Protein AF-A0A0G1SMC7-F1 (afdb_monomer_lite)

Sequence (144 aa):
MPREIKKFLQSQEIVDKFGVIEEKFSLNTRQAEALENEVIFVMLGFEHPTILVRNIQPSLKISEERAKTIGQEINTQIFRPIRESLKKIHGITDQQPTTDDLQQTESDQRLTTNDLQQKSEVEIRNYELGNVQKTTASSTNYKL

Foldseek 3Di:
DDPLLVVLVVDVLVVVLLVVLCVVLVQDPQLSVLLVVLLVCCSVVVDPLVCSLVSSCVSRVDDSVSSVVSSVSCCVRPVVVSVVVVCVVVVPDDPDPDPVVVVVVVVVVPPPPPVVVVVVVVVVVVVVVVPVVPPPDDDDDDDD

Secondary structure (DSSP, 8-state):
--HHHHHHHTSHHHHHHHHHHHHHHT--HHHHHHHHHHHHHHHHTSS-GGGHHHHHHHHHT--HHHHHHHHHHHIIIIIHHHHHHHHHHHT-------TTTTSSTTTTTSSSSHHHHHHHHHHHHHHHHHHSSSSSS-------

pLDDT: mean 75.93, std 22.42, range [32.91, 97.69]

Structure (mmCIF, N/CA/C/O backbone):
data_AF-A0A0G1SMC7-F1
#
_entry.id   AF-A0A0G1SMC7-F1
#
loop_
_atom_site.group_PDB
_atom_site.id
_atom_site.type_symbol
_atom_site.label_atom_id
_atom_site.label_alt_id
_atom_site.label_comp_id
_atom_site.label_asym_id
_atom_site.label_entity_id
_atom_site.label_seq_id
_atom_site.pdbx_PDB_ins_code
_atom_site.Cartn_x
_atom_site.Cartn_y
_atom_site.Cartn_z
_atom_site.occupancy
_atom_site.B_iso_or_equiv
_atom_site.auth_seq_id
_atom_site.auth_comp_id
_atom_site.auth_asym_id
_atom_site.auth_atom_id
_atom_site.pdbx_PDB_model_num
ATOM 1 N N . MET A 1 1 ? -18.670 -1.794 4.012 1.00 68.62 1 MET A N 1
ATOM 2 C CA . MET A 1 1 ? -17.357 -1.216 4.377 1.00 68.62 1 MET A CA 1
ATOM 3 C C . MET A 1 1 ? -17.479 -0.479 5.709 1.00 68.62 1 MET A C 1
ATOM 5 O O . MET A 1 1 ? -18.430 0.290 5.847 1.00 68.62 1 MET A O 1
ATOM 9 N N . PRO A 1 2 ? -16.575 -0.698 6.680 1.00 81.62 2 PRO A N 1
ATOM 10 C CA . PRO A 1 2 ? -16.540 0.062 7.932 1.00 81.62 2 PRO A CA 1
ATOM 11 C C . PRO A 1 2 ? -16.401 1.572 7.686 1.00 81.62 2 PRO A C 1
ATOM 13 O O . PRO A 1 2 ? -15.659 1.994 6.798 1.00 81.62 2 PRO A O 1
ATOM 16 N N . ARG A 1 3 ? -17.103 2.399 8.475 1.00 84.12 3 ARG A N 1
ATOM 17 C CA . ARG A 1 3 ? -17.124 3.865 8.281 1.00 84.12 3 ARG A CA 1
ATOM 18 C C . ARG A 1 3 ? -15.741 4.502 8.384 1.00 84.12 3 ARG A C 1
ATOM 20 O O . ARG A 1 3 ? -15.455 5.439 7.650 1.00 84.12 3 ARG A O 1
ATOM 27 N N . GLU A 1 4 ? -14.897 3.984 9.262 1.00 82.44 4 GLU A N 1
ATOM 28 C CA . GLU A 1 4 ? -13.576 4.553 9.528 1.00 82.44 4 GLU A CA 1
ATOM 29 C C . GLU A 1 4 ? -12.588 4.252 8.399 1.00 82.44 4 GLU A C 1
ATOM 31 O O . GLU A 1 4 ? -11.869 5.147 7.970 1.00 82.44 4 GLU A O 1
ATOM 36 N N . ILE A 1 5 ? -12.656 3.052 7.811 1.00 83.75 5 ILE A N 1
ATOM 37 C CA . ILE A 1 5 ? -11.917 2.733 6.581 1.00 83.75 5 ILE A CA 1
ATOM 38 C C . ILE A 1 5 ? -12.365 3.648 5.440 1.00 83.75 5 ILE A C 1
ATOM 40 O O . ILE A 1 5 ? -11.530 4.215 4.746 1.00 83.75 5 ILE A O 1
ATOM 44 N N . LYS A 1 6 ? -13.678 3.869 5.288 1.00 86.81 6 LYS A N 1
ATOM 45 C CA . LYS A 1 6 ? -14.202 4.784 4.265 1.00 86.81 6 LYS A CA 1
ATOM 46 C C . LYS A 1 6 ? -13.675 6.211 4.445 1.00 86.81 6 LYS A C 1
ATOM 48 O O . LYS A 1 6 ? -13.222 6.807 3.477 1.00 86.81 6 LYS A O 1
ATOM 53 N N . LYS A 1 7 ? -13.726 6.756 5.664 1.00 85.94 7 LYS A N 1
ATOM 54 C CA . LYS A 1 7 ? -13.198 8.099 5.961 1.00 85.94 7 LYS A CA 1
ATOM 55 C C . LYS A 1 7 ? -11.703 8.189 5.687 1.00 85.94 7 LYS A C 1
ATOM 57 O O . LYS A 1 7 ? -11.259 9.181 5.126 1.00 85.94 7 LYS A O 1
ATOM 62 N N . PHE A 1 8 ? -10.950 7.159 6.066 1.00 84.88 8 PHE A N 1
ATOM 63 C CA . PHE A 1 8 ? -9.516 7.104 5.827 1.00 84.88 8 PHE A CA 1
ATOM 64 C C . PHE A 1 8 ? -9.199 7.107 4.326 1.00 84.88 8 PHE A C 1
ATOM 66 O O . PHE A 1 8 ? -8.407 7.928 3.881 1.00 84.88 8 PHE A O 1
ATOM 73 N N . LEU A 1 9 ? -9.886 6.281 3.532 1.00 86.62 9 LEU A N 1
ATOM 74 C CA . LEU A 1 9 ? -9.753 6.257 2.068 1.00 86.62 9 LEU A CA 1
ATOM 75 C C . LEU A 1 9 ? -10.138 7.586 1.393 1.00 86.62 9 LEU A C 1
ATOM 77 O O . LEU A 1 9 ? -9.670 7.875 0.301 1.00 86.62 9 LEU A O 1
ATOM 81 N N . GLN A 1 10 ? -10.996 8.389 2.025 1.00 88.50 10 GLN A N 1
ATOM 82 C CA . GLN A 1 10 ? -11.420 9.705 1.532 1.00 88.50 10 GLN A CA 1
ATOM 83 C C . GLN A 1 10 ? -10.584 10.865 2.098 1.00 88.50 10 GLN A C 1
ATOM 85 O O . GLN A 1 10 ? -10.901 12.027 1.845 1.00 88.50 10 GLN A O 1
ATOM 90 N N . SER A 1 11 ? -9.568 10.574 2.912 1.00 89.62 11 SER A N 1
ATOM 91 C CA . SER A 1 11 ? -8.760 11.595 3.578 1.00 89.62 11 SER A CA 1
ATOM 92 C C . SER A 1 11 ? -7.659 12.129 2.663 1.00 89.62 11 SER A C 1
ATOM 94 O O . SER A 1 11 ? -7.131 11.409 1.823 1.00 89.62 11 SER A O 1
ATOM 96 N N . GLN A 1 12 ? -7.251 13.383 2.867 1.00 91.12 12 GLN A N 1
ATOM 97 C CA . GLN A 1 12 ? -6.059 13.908 2.193 1.00 91.12 12 GLN A CA 1
ATOM 98 C C . GLN A 1 12 ? -4.788 13.170 2.653 1.00 91.12 12 GLN A C 1
ATOM 100 O O . GLN A 1 12 ? -3.870 12.968 1.872 1.00 91.12 12 GLN A O 1
ATOM 105 N N . GLU A 1 13 ? -4.773 12.679 3.897 1.00 89.25 13 GLU A N 1
ATOM 106 C CA . GLU A 1 13 ? -3.627 11.971 4.472 1.00 89.25 13 GLU A CA 1
ATOM 107 C C . GLU A 1 13 ? -3.242 10.720 3.670 1.00 89.25 13 GLU A C 1
ATOM 109 O O . GLU A 1 13 ? -2.054 10.454 3.490 1.00 89.25 13 GLU A O 1
ATOM 114 N N . ILE A 1 14 ? -4.216 9.937 3.186 1.00 89.06 14 ILE A N 1
ATOM 115 C CA . ILE A 1 14 ? -3.900 8.743 2.392 1.00 89.06 14 ILE A CA 1
ATOM 116 C C . ILE A 1 14 ? -3.371 9.111 1.004 1.00 89.06 14 ILE A C 1
ATOM 118 O O . ILE A 1 14 ? -2.434 8.470 0.536 1.00 89.06 14 ILE A O 1
ATOM 122 N N . VAL A 1 15 ? -3.909 10.171 0.393 1.00 91.50 15 VAL A N 1
ATOM 123 C CA . VAL A 1 15 ? -3.436 10.693 -0.897 1.00 91.50 15 VAL A CA 1
ATOM 124 C C . VAL A 1 15 ? -1.984 11.153 -0.774 1.00 91.50 15 VAL A C 1
ATOM 126 O O . VAL A 1 15 ? -1.142 10.763 -1.576 1.00 91.50 15 VAL A O 1
ATOM 129 N N . ASP A 1 16 ? -1.662 11.900 0.283 1.00 94.06 16 ASP A N 1
ATOM 130 C CA . ASP A 1 16 ? -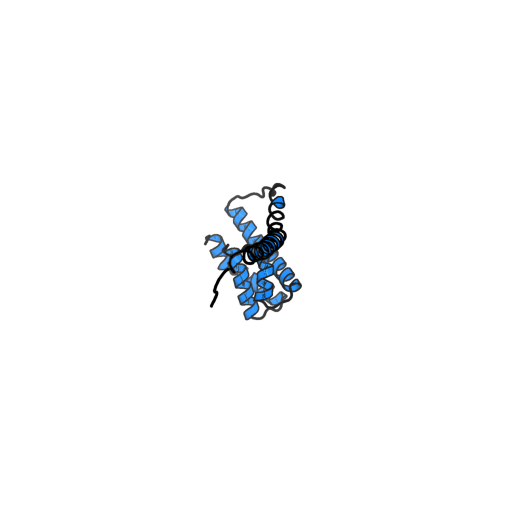0.301 12.379 0.531 1.00 94.06 16 ASP A CA 1
ATOM 131 C C . ASP A 1 16 ? 0.670 11.208 0.770 1.00 94.06 16 ASP A C 1
ATOM 133 O O . ASP A 1 16 ? 1.794 11.206 0.267 1.00 94.06 16 ASP A O 1
ATOM 137 N N . LYS A 1 17 ? 0.231 10.170 1.496 1.00 93.94 17 LYS A N 1
ATOM 138 C CA . LYS A 1 17 ? 1.028 8.956 1.740 1.00 93.94 17 LYS A CA 1
ATOM 139 C C . LYS A 1 17 ? 1.316 8.175 0.464 1.00 93.94 17 LYS A C 1
ATOM 141 O O . LYS A 1 17 ? 2.447 7.721 0.293 1.00 93.94 17 LYS A O 1
ATOM 146 N N . PHE A 1 18 ? 0.332 8.017 -0.420 1.00 94.31 18 PHE A N 1
ATOM 147 C CA . PHE A 1 18 ? 0.569 7.407 -1.728 1.00 94.31 18 PHE A CA 1
ATOM 148 C C . PHE A 1 18 ? 1.530 8.251 -2.561 1.00 94.31 18 PHE A C 1
ATOM 150 O O . PHE A 1 18 ? 2.526 7.706 -3.029 1.00 94.31 18 PHE A O 1
ATOM 157 N N . GLY A 1 19 ? 1.341 9.573 -2.614 1.00 94.62 19 GLY A N 1
ATOM 158 C CA . GLY A 1 19 ? 2.246 10.480 -3.326 1.00 94.62 19 GLY A CA 1
ATOM 159 C C . GLY A 1 19 ? 3.708 10.358 -2.876 1.00 94.62 19 GLY A C 1
ATOM 160 O O . GLY A 1 19 ? 4.606 10.235 -3.708 1.00 94.62 19 GLY A O 1
ATOM 161 N N . VAL A 1 20 ? 3.959 10.285 -1.563 1.00 96.25 20 VAL A N 1
ATOM 162 C CA . VAL A 1 20 ? 5.315 10.073 -1.017 1.00 96.25 20 VAL A CA 1
ATOM 163 C C . VAL A 1 20 ? 5.905 8.727 -1.454 1.00 96.25 20 VAL A C 1
ATOM 165 O O . VAL A 1 20 ? 7.093 8.645 -1.771 1.00 96.25 20 VAL A O 1
ATOM 168 N N . ILE A 1 21 ? 5.106 7.656 -1.464 1.00 96.50 21 ILE A N 1
ATOM 169 C CA . ILE A 1 21 ? 5.559 6.321 -1.886 1.00 96.50 21 ILE A CA 1
ATOM 170 C C . ILE A 1 21 ? 5.845 6.313 -3.393 1.00 96.50 21 ILE A C 1
ATOM 172 O O . ILE A 1 21 ? 6.893 5.828 -3.822 1.00 96.50 21 ILE A O 1
ATOM 176 N N . GLU A 1 22 ? 4.948 6.871 -4.196 1.00 95.81 22 GLU A N 1
ATOM 177 C CA . GLU A 1 22 ? 5.088 6.961 -5.648 1.00 95.81 22 GLU A CA 1
ATOM 178 C C . GLU A 1 22 ? 6.343 7.725 -6.056 1.00 95.81 22 GLU A C 1
ATOM 180 O O . GLU A 1 22 ? 7.117 7.227 -6.878 1.00 95.81 22 GLU A O 1
ATOM 185 N N . GLU A 1 23 ? 6.593 8.880 -5.433 1.00 97.00 23 GLU A N 1
ATOM 186 C CA . GLU A 1 23 ? 7.794 9.679 -5.666 1.00 97.00 23 GLU A CA 1
ATOM 187 C C . GLU A 1 23 ? 9.054 8.903 -5.260 1.00 97.00 23 GLU A C 1
ATOM 189 O O . GLU A 1 23 ? 9.980 8.744 -6.064 1.00 97.00 23 GLU A O 1
ATOM 194 N N . LYS A 1 24 ? 9.060 8.326 -4.049 1.00 97.44 24 LYS A N 1
ATOM 195 C CA . LYS A 1 24 ? 10.197 7.569 -3.499 1.00 97.44 24 LYS A CA 1
ATOM 196 C C . LYS A 1 24 ? 10.624 6.404 -4.389 1.00 97.44 24 LYS A C 1
ATOM 198 O O . LYS A 1 24 ? 11.816 6.121 -4.497 1.00 97.44 24 LYS A O 1
ATOM 203 N N . PHE A 1 25 ? 9.670 5.712 -5.009 1.00 97.00 25 PHE A N 1
ATOM 204 C CA . PHE A 1 25 ? 9.948 4.566 -5.877 1.00 97.00 25 PHE A CA 1
ATOM 205 C C . PHE A 1 25 ? 9.895 4.899 -7.372 1.00 97.00 25 PHE A C 1
ATOM 207 O O . PHE A 1 25 ? 10.064 3.990 -8.192 1.00 97.00 25 PHE A O 1
ATOM 214 N N . SER A 1 26 ? 9.703 6.175 -7.722 1.00 97.12 26 SER A N 1
ATOM 215 C CA . SER A 1 26 ? 9.575 6.667 -9.098 1.00 97.12 26 SER A CA 1
ATOM 216 C C . SER A 1 26 ? 8.570 5.844 -9.914 1.00 97.12 26 SER A C 1
ATOM 218 O O . SER A 1 26 ? 8.874 5.375 -11.015 1.00 97.12 26 SER A O 1
ATOM 220 N N . LEU A 1 27 ? 7.394 5.600 -9.332 1.00 97.31 27 LEU A N 1
ATOM 221 C CA . LEU A 1 27 ? 6.328 4.845 -9.984 1.00 97.31 27 LEU A CA 1
ATOM 222 C C . LEU A 1 27 ? 5.700 5.694 -11.089 1.00 97.31 27 LEU A C 1
ATOM 224 O O . LEU A 1 27 ? 5.421 6.875 -10.905 1.00 97.31 27 LEU A O 1
ATOM 228 N N . ASN A 1 28 ? 5.466 5.093 -12.254 1.00 96.69 28 ASN A N 1
ATOM 229 C CA . ASN A 1 28 ? 4.651 5.748 -13.277 1.00 96.69 28 ASN A CA 1
ATOM 230 C C . ASN A 1 28 ? 3.157 5.643 -12.931 1.00 96.69 28 ASN A C 1
ATOM 232 O O . ASN A 1 28 ? 2.768 4.797 -12.131 1.00 96.69 28 ASN A O 1
ATOM 236 N N . THR A 1 29 ? 2.312 6.431 -13.601 1.00 96.19 29 THR A N 1
ATOM 237 C CA . THR A 1 29 ? 0.862 6.486 -13.339 1.00 96.19 29 THR A CA 1
ATOM 238 C C . THR A 1 29 ? 0.192 5.110 -13.321 1.00 96.19 29 THR A C 1
ATOM 240 O O . THR A 1 29 ? -0.600 4.831 -12.434 1.00 96.19 29 THR A O 1
ATOM 243 N N . ARG A 1 30 ? 0.557 4.194 -14.231 1.00 96.62 30 ARG A N 1
ATOM 244 C CA . ARG A 1 30 ? -0.030 2.840 -14.239 1.00 96.62 30 ARG A CA 1
ATOM 245 C C . ARG A 1 30 ? 0.414 2.003 -13.041 1.00 96.62 30 ARG A C 1
ATOM 247 O O . ARG A 1 30 ? -0.355 1.188 -12.550 1.00 96.62 30 ARG A O 1
ATOM 254 N N . GLN A 1 31 ? 1.666 2.151 -12.610 1.00 97.50 31 GLN A N 1
ATOM 255 C CA . GLN A 1 31 ? 2.191 1.448 -11.438 1.00 97.50 31 GLN A CA 1
ATOM 256 C C . GLN A 1 31 ? 1.611 2.006 -10.140 1.00 97.50 31 GLN A C 1
ATOM 258 O O . GLN A 1 31 ? 1.319 1.222 -9.244 1.00 97.50 31 GLN A O 1
ATOM 263 N N . ALA A 1 32 ? 1.437 3.325 -10.063 1.00 96.44 32 ALA A N 1
ATOM 264 C CA . ALA A 1 32 ? 0.758 4.009 -8.970 1.00 96.44 32 ALA A CA 1
ATOM 265 C C . ALA A 1 32 ? -0.684 3.501 -8.824 1.00 96.44 32 ALA A C 1
ATOM 267 O O . ALA A 1 32 ? -1.017 2.909 -7.803 1.00 96.44 32 ALA A O 1
ATOM 268 N N . GLU A 1 33 ? -1.483 3.573 -9.895 1.00 96.00 33 GLU A N 1
ATOM 269 C CA . GLU A 1 33 ? -2.862 3.059 -9.918 1.00 96.00 33 GLU A CA 1
ATOM 270 C C . GLU A 1 33 ? -2.935 1.569 -9.538 1.00 96.00 33 GLU A C 1
ATOM 272 O O . GLU A 1 33 ? -3.809 1.146 -8.782 1.00 96.00 33 GLU A O 1
ATOM 277 N N . ALA A 1 34 ? -2.012 0.746 -10.050 1.00 97.06 34 ALA A N 1
ATOM 278 C CA . ALA A 1 34 ? -1.949 -0.667 -9.691 1.00 97.06 34 ALA A CA 1
ATOM 279 C C . ALA A 1 34 ? -1.653 -0.854 -8.196 1.00 97.06 34 ALA A C 1
ATOM 281 O O . ALA A 1 34 ? -2.318 -1.651 -7.542 1.00 97.06 34 ALA A O 1
ATOM 282 N N . LEU A 1 35 ? -0.697 -0.104 -7.644 1.00 97.25 35 LEU A N 1
ATOM 283 C CA . LEU A 1 35 ? -0.338 -0.176 -6.231 1.00 97.25 35 LEU A CA 1
ATOM 284 C C . LEU A 1 35 ? -1.496 0.236 -5.324 1.00 97.25 35 LEU A C 1
ATOM 286 O O . LEU A 1 35 ? -1.778 -0.454 -4.344 1.00 97.25 35 LEU A O 1
ATOM 290 N N . GLU A 1 36 ? -2.169 1.338 -5.655 1.00 95.19 36 GLU A N 1
ATOM 291 C CA . GLU A 1 36 ? -3.345 1.810 -4.929 1.00 95.19 36 GLU A CA 1
ATOM 292 C C . GLU A 1 36 ? -4.429 0.731 -4.874 1.00 95.19 36 GLU A C 1
ATOM 294 O O . GLU A 1 36 ? -4.962 0.458 -3.799 1.00 95.19 36 GLU A O 1
ATOM 299 N N . ASN A 1 37 ? -4.707 0.059 -5.997 1.00 95.44 37 ASN A N 1
ATOM 300 C CA . ASN A 1 37 ? -5.702 -1.012 -6.056 1.00 95.44 37 ASN A CA 1
ATOM 301 C C . ASN A 1 37 ? -5.360 -2.185 -5.128 1.00 95.44 37 ASN A C 1
ATOM 303 O O . ASN A 1 37 ? -6.211 -2.587 -4.334 1.00 95.44 37 ASN A O 1
ATOM 307 N N . GLU A 1 38 ? -4.123 -2.693 -5.176 1.00 96.44 38 GLU A N 1
ATOM 308 C CA . GLU A 1 38 ? -3.682 -3.789 -4.295 1.00 96.44 38 GLU A CA 1
ATOM 309 C C . GLU A 1 38 ? -3.828 -3.402 -2.814 1.00 96.44 38 GLU A C 1
ATOM 311 O O . GLU A 1 38 ? -4.328 -4.159 -1.980 1.00 96.44 38 GLU A O 1
ATOM 316 N N . VAL A 1 39 ? -3.442 -2.171 -2.470 1.00 95.50 39 VAL A N 1
ATOM 317 C CA . VAL A 1 39 ? -3.552 -1.662 -1.100 1.00 95.50 39 VAL A CA 1
ATOM 318 C C . VAL A 1 39 ? -5.012 -1.519 -0.669 1.00 95.50 39 VAL A C 1
ATOM 320 O O . VAL A 1 39 ? -5.363 -1.897 0.453 1.00 95.50 39 VAL A O 1
ATOM 323 N N . ILE A 1 40 ? -5.878 -1.010 -1.546 1.00 92.94 40 ILE A N 1
ATOM 324 C CA . ILE A 1 40 ? -7.312 -0.878 -1.284 1.00 92.94 40 ILE A CA 1
ATOM 325 C C . ILE A 1 40 ? -7.944 -2.260 -1.094 1.00 92.94 40 ILE A C 1
ATOM 327 O O . ILE A 1 40 ? -8.710 -2.434 -0.148 1.00 92.94 40 ILE A O 1
ATOM 331 N N . PHE A 1 41 ? -7.614 -3.265 -1.907 1.00 94.00 41 PHE A N 1
ATOM 332 C CA . PHE A 1 41 ? -8.156 -4.618 -1.738 1.00 94.00 41 PHE A CA 1
ATOM 333 C C . PHE A 1 41 ? -7.808 -5.226 -0.382 1.00 94.00 41 PHE A C 1
ATOM 335 O O . PHE A 1 41 ? -8.685 -5.809 0.269 1.00 94.00 41 PHE A O 1
ATOM 342 N N . VAL A 1 42 ? -6.587 -4.997 0.102 1.00 93.56 42 VAL A N 1
ATOM 343 C CA . VAL A 1 42 ? -6.196 -5.387 1.459 1.00 93.56 42 VAL A CA 1
ATOM 344 C C . VAL A 1 42 ? -6.994 -4.618 2.515 1.00 93.56 42 VAL A C 1
ATOM 346 O O . VAL A 1 42 ? -7.535 -5.221 3.441 1.00 93.56 42 VAL A O 1
ATOM 349 N N . MET A 1 43 ? -7.141 -3.295 2.381 1.00 90.00 43 MET A N 1
ATOM 350 C CA . MET A 1 43 ? -7.923 -2.492 3.337 1.00 90.00 43 MET A CA 1
ATOM 351 C C . MET A 1 43 ? -9.401 -2.877 3.398 1.00 90.00 43 MET A C 1
ATOM 353 O O . MET A 1 43 ? -10.037 -2.754 4.447 1.00 90.00 43 MET A O 1
ATOM 357 N N . LEU A 1 44 ? -9.963 -3.306 2.271 1.00 89.75 44 LEU A N 1
ATOM 358 C CA . LEU A 1 44 ? -11.348 -3.754 2.176 1.00 89.75 44 LEU A CA 1
ATOM 359 C C . LEU A 1 44 ? -11.541 -5.195 2.658 1.00 89.75 44 LEU A C 1
ATOM 361 O O . LEU A 1 44 ? -12.685 -5.619 2.822 1.00 89.75 44 LEU A O 1
ATOM 365 N N . GLY A 1 45 ? -10.449 -5.917 2.924 1.00 90.06 45 GLY A N 1
ATOM 366 C CA . GLY A 1 45 ? -10.466 -7.307 3.366 1.00 90.06 45 GLY A CA 1
ATOM 367 C C . GLY A 1 45 ? -10.760 -8.304 2.246 1.00 90.06 45 GLY A C 1
ATOM 368 O O . GLY A 1 45 ? -11.106 -9.445 2.539 1.00 90.06 45 GLY A O 1
ATOM 369 N N . PHE A 1 46 ? -10.643 -7.894 0.979 1.00 92.38 46 PHE A N 1
ATOM 370 C CA . PHE A 1 46 ? -10.688 -8.828 -0.150 1.00 92.38 46 PHE A CA 1
ATOM 371 C C . PHE A 1 46 ? -9.402 -9.648 -0.248 1.00 92.38 46 PHE A C 1
ATOM 373 O O . PHE A 1 46 ? -9.426 -10.782 -0.720 1.00 92.38 46 PHE A O 1
ATOM 380 N N . GLU A 1 47 ? -8.301 -9.087 0.246 1.00 92.75 47 GLU A N 1
ATOM 381 C CA . GLU A 1 47 ? -6.985 -9.706 0.235 1.00 92.75 47 GLU A CA 1
ATOM 382 C C . GLU A 1 47 ? -6.340 -9.663 1.619 1.00 92.75 47 GLU A C 1
ATOM 384 O O . GLU A 1 47 ? -6.517 -8.718 2.390 1.00 92.75 47 GLU A O 1
ATOM 389 N N . HIS A 1 48 ? -5.570 -10.700 1.945 1.00 92.25 48 HIS A N 1
ATOM 390 C CA . HIS A 1 48 ? -4.832 -10.742 3.201 1.00 92.25 48 HIS A CA 1
ATOM 391 C C . HIS A 1 48 ? -3.537 -9.909 3.096 1.00 92.25 48 HIS A C 1
ATOM 393 O O . HIS A 1 48 ? -2.830 -10.013 2.095 1.00 92.25 48 HIS A O 1
ATOM 399 N N . PRO A 1 49 ? -3.121 -9.144 4.125 1.00 88.62 49 PRO A N 1
ATOM 400 C CA . PRO A 1 49 ? -1.905 -8.324 4.047 1.00 88.62 49 PRO A CA 1
ATOM 401 C C . PRO A 1 49 ? -0.627 -9.096 3.676 1.00 88.62 49 PRO A C 1
ATOM 403 O O . PRO A 1 49 ? 0.290 -8.530 3.085 1.00 88.62 49 PRO A O 1
ATOM 406 N N . THR A 1 50 ? -0.557 -10.394 3.992 1.00 90.94 50 THR A N 1
ATOM 407 C CA . THR A 1 50 ? 0.604 -11.245 3.665 1.00 90.94 50 THR A CA 1
ATOM 408 C C . THR A 1 50 ? 0.756 -11.523 2.172 1.00 90.94 50 THR A C 1
ATOM 410 O O . THR A 1 50 ? 1.862 -11.846 1.741 1.00 90.94 50 THR A O 1
ATOM 413 N N . ILE A 1 51 ? -0.311 -11.386 1.374 1.00 93.69 51 ILE A N 1
ATOM 414 C CA . ILE A 1 51 ? -0.249 -11.602 -0.078 1.00 93.69 51 ILE A CA 1
ATOM 415 C C . ILE A 1 51 ? 0.089 -10.327 -0.856 1.00 93.69 51 ILE A C 1
ATOM 417 O O . ILE A 1 51 ? 0.456 -10.422 -2.022 1.00 93.69 51 ILE A O 1
ATOM 421 N N . LEU A 1 52 ? 0.084 -9.157 -0.206 1.00 94.06 52 LEU A N 1
ATOM 422 C CA . LEU A 1 52 ? 0.316 -7.867 -0.861 1.00 94.06 52 LEU A CA 1
ATOM 423 C C . LEU A 1 52 ? 1.611 -7.852 -1.689 1.00 94.06 52 LEU A C 1
ATOM 425 O O . LEU A 1 52 ? 1.597 -7.499 -2.861 1.00 94.06 52 LEU A O 1
ATOM 429 N N . VAL A 1 53 ? 2.739 -8.276 -1.112 1.00 94.56 53 VAL A N 1
ATOM 430 C CA . VAL A 1 53 ? 4.035 -8.286 -1.822 1.00 94.56 53 VAL A CA 1
ATOM 431 C C . VAL A 1 53 ? 3.998 -9.209 -3.044 1.00 94.56 53 VAL A C 1
ATOM 433 O O . VAL A 1 53 ? 4.569 -8.882 -4.087 1.00 94.56 53 VAL A O 1
ATOM 436 N N . ARG A 1 54 ? 3.298 -10.344 -2.928 1.00 94.50 54 ARG A N 1
ATOM 437 C CA . ARG A 1 54 ? 3.123 -11.314 -4.014 1.00 94.50 54 ARG A CA 1
ATOM 438 C C . ARG A 1 54 ? 2.278 -10.746 -5.154 1.00 94.50 54 ARG A C 1
ATOM 440 O O . ARG A 1 54 ? 2.527 -11.128 -6.291 1.00 94.50 54 ARG A O 1
ATOM 447 N N . ASN A 1 55 ? 1.341 -9.845 -4.869 1.00 95.12 55 ASN A N 1
ATOM 448 C CA . ASN A 1 55 ? 0.502 -9.209 -5.885 1.00 95.12 55 ASN A CA 1
ATOM 449 C C . ASN A 1 55 ? 1.167 -7.963 -6.493 1.00 95.12 55 ASN A C 1
ATOM 451 O O . ASN A 1 55 ? 1.144 -7.781 -7.707 1.00 95.12 55 ASN A O 1
ATOM 455 N N . ILE A 1 56 ? 1.882 -7.165 -5.691 1.00 96.00 56 ILE A N 1
ATOM 456 C CA . ILE A 1 56 ? 2.628 -5.988 -6.167 1.00 96.00 56 ILE A CA 1
ATOM 457 C C . ILE A 1 56 ? 3.631 -6.366 -7.266 1.00 96.00 56 ILE A C 1
ATOM 459 O O . ILE A 1 56 ? 3.754 -5.661 -8.267 1.00 96.00 56 ILE A O 1
ATOM 463 N N . GLN A 1 57 ? 4.367 -7.466 -7.090 1.00 95.69 57 GLN A N 1
ATOM 464 C CA . GLN A 1 57 ? 5.425 -7.884 -8.013 1.00 95.69 57 GLN A CA 1
ATOM 465 C C . GLN A 1 57 ? 4.929 -8.061 -9.469 1.00 95.69 57 GLN A C 1
ATOM 467 O O . GLN A 1 57 ? 5.474 -7.389 -10.356 1.00 95.69 57 GLN A O 1
ATOM 472 N N . PRO A 1 58 ? 3.898 -8.884 -9.749 1.00 96.19 58 PRO A N 1
ATOM 473 C CA . PRO A 1 58 ? 3.320 -9.005 -11.083 1.00 96.19 58 PRO A CA 1
ATOM 474 C C . PRO A 1 58 ? 2.516 -7.768 -11.514 1.00 96.19 58 PRO A C 1
ATOM 476 O O . PRO A 1 58 ? 2.618 -7.389 -12.682 1.00 96.19 58 PRO A O 1
ATOM 479 N N . SER A 1 59 ? 1.778 -7.108 -10.612 1.00 94.50 59 SER A N 1
ATOM 480 C CA . SER A 1 59 ? 0.933 -5.950 -10.957 1.00 94.50 59 SER A CA 1
ATOM 481 C C . SER A 1 59 ? 1.758 -4.742 -11.418 1.00 94.50 59 SER A C 1
ATOM 483 O O . SER A 1 59 ? 1.424 -4.100 -12.415 1.00 94.50 59 SER A O 1
ATOM 485 N N . LEU A 1 60 ? 2.894 -4.472 -10.765 1.00 96.19 60 LEU A N 1
ATOM 486 C CA . LEU A 1 60 ? 3.783 -3.356 -11.115 1.00 96.19 60 LEU A CA 1
ATOM 487 C C . LEU A 1 60 ? 4.888 -3.749 -12.109 1.00 96.19 60 LEU A C 1
ATOM 489 O O . LEU A 1 60 ? 5.581 -2.863 -12.619 1.00 96.19 60 LEU A O 1
ATOM 493 N N . LYS A 1 61 ? 5.054 -5.049 -12.401 1.00 95.94 61 LYS A N 1
ATOM 494 C CA . LYS A 1 61 ? 6.125 -5.610 -13.250 1.00 95.94 61 LYS A CA 1
ATOM 495 C C . LYS A 1 61 ? 7.527 -5.214 -12.773 1.00 95.94 61 LYS A C 1
ATOM 497 O O . LYS A 1 61 ? 8.358 -4.742 -13.548 1.00 95.94 61 LYS A O 1
ATOM 502 N N . ILE A 1 62 ? 7.778 -5.391 -11.480 1.00 96.00 62 ILE A N 1
ATOM 503 C CA . ILE A 1 62 ? 9.049 -5.051 -10.821 1.00 96.00 62 ILE A CA 1
ATOM 504 C C . ILE A 1 62 ? 9.741 -6.299 -10.263 1.00 96.00 62 ILE A C 1
ATOM 506 O O . ILE A 1 62 ? 9.187 -7.399 -10.283 1.00 96.00 62 ILE A O 1
ATOM 510 N N . SER A 1 63 ? 10.974 -6.141 -9.772 1.00 97.12 63 SER A N 1
ATOM 511 C CA . SER A 1 63 ? 11.679 -7.218 -9.074 1.00 97.12 63 SER A CA 1
ATOM 512 C C . SER A 1 63 ? 11.030 -7.526 -7.722 1.00 97.12 63 SER A C 1
ATOM 514 O O . SER A 1 63 ? 10.426 -6.659 -7.088 1.00 97.12 63 SER A O 1
ATOM 516 N N . GLU A 1 64 ? 11.200 -8.763 -7.256 1.00 95.00 64 GLU A N 1
ATOM 517 C CA . GLU A 1 64 ? 10.723 -9.197 -5.939 1.00 95.00 64 GLU A CA 1
ATOM 518 C C . GLU A 1 64 ? 11.310 -8.346 -4.803 1.00 95.00 64 GLU A C 1
ATOM 520 O O . GLU A 1 64 ? 10.602 -7.977 -3.870 1.00 95.00 64 GLU A O 1
ATOM 525 N N . GLU A 1 65 ? 12.589 -7.979 -4.904 1.00 96.69 65 GLU A N 1
ATOM 526 C CA . GLU A 1 65 ? 13.251 -7.103 -3.937 1.00 96.69 65 GLU A CA 1
ATOM 527 C C . GLU A 1 65 ? 12.558 -5.738 -3.849 1.00 96.69 65 GLU A C 1
ATOM 529 O O . GLU A 1 65 ? 12.191 -5.307 -2.756 1.00 96.69 65 GLU A O 1
ATOM 534 N N . ARG A 1 66 ? 12.273 -5.095 -4.993 1.00 96.62 66 ARG A N 1
ATOM 535 C CA . ARG A 1 66 ? 11.539 -3.821 -5.006 1.00 96.62 66 ARG A CA 1
ATOM 536 C C . ARG A 1 66 ? 10.129 -3.978 -4.444 1.00 96.62 66 ARG A C 1
ATOM 538 O O . ARG A 1 66 ? 9.694 -3.122 -3.679 1.00 96.62 66 ARG A O 1
ATOM 545 N N . ALA A 1 67 ? 9.428 -5.060 -4.784 1.00 96.81 67 ALA A N 1
ATOM 546 C CA . ALA A 1 67 ? 8.095 -5.330 -4.246 1.00 96.81 67 ALA A CA 1
ATOM 547 C C . ALA A 1 67 ? 8.117 -5.484 -2.715 1.00 96.81 67 ALA A C 1
ATOM 549 O O . ALA A 1 67 ? 7.250 -4.939 -2.031 1.00 96.81 67 ALA A O 1
ATOM 550 N N . LYS A 1 68 ? 9.136 -6.157 -2.162 1.00 96.94 68 LYS A N 1
ATOM 551 C CA . LYS A 1 68 ? 9.346 -6.281 -0.711 1.00 96.94 68 LYS A CA 1
ATOM 552 C C . LYS A 1 68 ? 9.557 -4.919 -0.052 1.00 96.94 68 LYS A C 1
ATOM 554 O O . LYS A 1 68 ? 8.897 -4.631 0.945 1.00 96.94 68 LYS A O 1
ATOM 559 N N . THR A 1 69 ? 10.420 -4.069 -0.610 1.00 97.69 69 THR A N 1
ATOM 560 C CA . THR A 1 69 ? 10.676 -2.727 -0.059 1.00 97.69 69 THR A CA 1
ATOM 561 C C . THR A 1 69 ? 9.427 -1.844 -0.105 1.00 97.69 69 THR A C 1
ATOM 563 O O . THR A 1 69 ? 9.109 -1.182 0.880 1.00 97.69 69 THR A O 1
ATOM 566 N N . ILE A 1 70 ? 8.670 -1.876 -1.208 1.00 97.31 70 ILE A N 1
ATOM 567 C CA . ILE A 1 70 ? 7.402 -1.139 -1.329 1.00 97.31 70 ILE A CA 1
ATOM 568 C C . ILE A 1 70 ? 6.380 -1.652 -0.303 1.00 97.31 70 ILE A C 1
ATOM 570 O O . ILE A 1 70 ? 5.757 -0.858 0.398 1.00 97.31 70 ILE A O 1
ATOM 574 N N . GLY A 1 71 ? 6.244 -2.973 -0.149 1.00 96.31 71 GLY A N 1
ATOM 575 C CA . GLY A 1 71 ? 5.339 -3.569 0.837 1.00 96.31 71 GLY A CA 1
ATOM 576 C C . GLY A 1 71 ? 5.678 -3.182 2.282 1.00 96.31 71 GLY A C 1
ATOM 577 O O . GLY A 1 71 ? 4.778 -2.902 3.074 1.00 96.31 71 GLY A O 1
ATOM 578 N N . GLN A 1 72 ? 6.967 -3.103 2.627 1.00 96.44 72 GLN A N 1
ATOM 579 C CA . GLN A 1 72 ? 7.416 -2.609 3.935 1.00 96.44 72 GLN A CA 1
ATOM 580 C C . GLN A 1 72 ? 7.047 -1.137 4.152 1.00 96.44 72 GLN A C 1
ATOM 582 O O . GLN A 1 72 ? 6.604 -0.767 5.246 1.00 96.44 72 GLN A O 1
ATOM 587 N N . GLU A 1 73 ? 7.194 -0.309 3.117 1.00 96.94 73 GLU A N 1
ATOM 588 C CA . GLU A 1 73 ? 6.832 1.106 3.167 1.00 96.94 73 GLU A CA 1
ATOM 589 C C . GLU A 1 73 ? 5.329 1.283 3.405 1.00 96.94 73 GLU A C 1
ATOM 591 O O . GLU A 1 73 ? 4.927 1.986 4.332 1.00 96.94 73 GLU A O 1
ATOM 596 N N . ILE A 1 74 ? 4.498 0.567 2.645 1.00 96.38 74 ILE A N 1
ATOM 597 C CA . ILE A 1 74 ? 3.036 0.571 2.789 1.00 96.38 74 ILE A CA 1
ATOM 598 C C . ILE A 1 74 ? 2.628 0.110 4.184 1.00 96.38 74 ILE A C 1
ATOM 600 O O . ILE A 1 74 ? 1.820 0.760 4.849 1.00 96.38 74 ILE A O 1
ATOM 604 N N . ASN A 1 75 ? 3.205 -0.988 4.672 1.00 94.75 75 ASN A N 1
ATOM 605 C CA . ASN A 1 75 ? 2.896 -1.479 6.009 1.00 94.75 75 ASN A CA 1
ATOM 606 C C . ASN A 1 75 ? 3.185 -0.414 7.083 1.00 94.75 75 ASN A C 1
ATOM 608 O O . ASN A 1 75 ? 2.405 -0.222 8.017 1.00 94.75 75 ASN A O 1
ATOM 612 N N . THR A 1 76 ? 4.290 0.314 6.921 1.00 95.12 76 THR A N 1
ATOM 613 C CA . THR A 1 76 ? 4.763 1.332 7.865 1.00 95.12 76 THR A CA 1
ATOM 614 C C . THR A 1 76 ? 3.931 2.611 7.812 1.00 95.12 76 THR A C 1
ATOM 616 O O . THR A 1 76 ? 3.535 3.123 8.864 1.00 95.12 76 THR A O 1
ATOM 619 N N . GLN A 1 77 ? 3.684 3.133 6.609 1.00 93.75 77 GLN A N 1
ATOM 620 C CA . GLN A 1 77 ? 3.038 4.427 6.394 1.00 93.75 77 GLN A CA 1
ATOM 621 C C . GLN A 1 77 ? 1.512 4.344 6.413 1.00 93.75 77 GLN A C 1
ATOM 623 O O . GLN A 1 77 ? 0.843 5.285 6.843 1.00 93.75 77 GLN A O 1
ATOM 628 N N . ILE A 1 78 ? 0.952 3.222 5.967 1.00 92.69 78 ILE A N 1
ATOM 629 C CA . ILE A 1 78 ? -0.475 3.095 5.691 1.00 92.69 78 ILE A CA 1
ATOM 630 C C . ILE A 1 78 ? -1.135 2.122 6.674 1.00 92.69 78 ILE A C 1
ATOM 632 O O . ILE A 1 78 ? -1.965 2.541 7.482 1.00 92.69 78 ILE A O 1
ATOM 636 N N . PHE A 1 79 ? -0.757 0.840 6.673 1.00 93.06 79 PHE A N 1
ATOM 637 C CA . PHE A 1 79 ? -1.485 -0.166 7.463 1.00 93.06 79 PHE A CA 1
ATOM 638 C C . PHE A 1 79 ? -1.327 0.006 8.968 1.00 93.06 79 PHE A C 1
ATOM 640 O O . PHE A 1 79 ? -2.311 -0.097 9.703 1.00 93.06 79 PHE A O 1
ATOM 647 N N . ARG A 1 80 ? -0.114 0.298 9.447 1.00 92.12 80 ARG A N 1
ATOM 648 C CA . ARG A 1 80 ? 0.131 0.474 10.880 1.00 92.12 80 ARG A CA 1
ATOM 649 C C . ARG A 1 80 ? -0.697 1.635 11.462 1.00 92.12 80 ARG A C 1
ATOM 651 O O . ARG A 1 80 ? -1.412 1.383 12.427 1.00 92.12 80 ARG A O 1
ATOM 658 N N . PRO A 1 81 ? -0.722 2.852 10.881 1.00 89.19 81 PRO A N 1
ATOM 659 C CA . PRO A 1 81 ? -1.598 3.925 11.366 1.00 89.19 81 PRO A CA 1
ATOM 660 C C . PRO A 1 81 ? -3.091 3.580 11.371 1.00 89.19 81 PRO A C 1
ATOM 662 O O . PRO A 1 81 ? -3.789 3.928 12.322 1.00 89.19 81 PRO A O 1
ATOM 665 N N . ILE A 1 82 ? -3.589 2.867 10.355 1.00 87.19 82 ILE A N 1
ATOM 666 C CA . ILE A 1 82 ? -4.995 2.435 10.311 1.00 87.19 82 ILE A CA 1
ATOM 667 C C . ILE A 1 82 ? -5.286 1.446 11.437 1.00 87.19 82 ILE A C 1
ATOM 669 O O . ILE A 1 82 ? -6.282 1.602 12.144 1.00 87.19 82 ILE A O 1
ATOM 673 N N . ARG A 1 83 ? -4.407 0.455 11.639 1.00 89.31 83 ARG A N 1
ATOM 674 C CA . ARG A 1 83 ? -4.532 -0.525 12.724 1.00 89.31 83 ARG A CA 1
ATOM 675 C C . ARG A 1 83 ? -4.617 0.176 14.077 1.00 89.31 83 ARG A C 1
ATOM 677 O O . ARG A 1 83 ? -5.510 -0.132 14.860 1.00 89.31 83 ARG A O 1
ATOM 684 N N . GLU A 1 84 ? -3.733 1.136 14.330 1.00 88.81 84 GLU A N 1
ATOM 685 C CA . GLU A 1 84 ? -3.725 1.894 15.584 1.00 88.81 84 GLU A CA 1
ATOM 686 C C . GLU A 1 84 ? -4.980 2.759 15.758 1.00 88.81 84 GLU A C 1
ATOM 688 O O . GLU A 1 84 ? -5.556 2.807 16.845 1.00 88.81 84 GLU A O 1
ATOM 693 N N . SER A 1 85 ? -5.462 3.396 14.690 1.00 84.50 85 SER A N 1
ATOM 694 C CA . SER A 1 85 ? -6.722 4.149 14.717 1.00 84.50 85 SER A CA 1
ATOM 695 C C . SER A 1 85 ? -7.921 3.250 15.032 1.00 84.50 85 SER A C 1
ATOM 697 O O . SER A 1 85 ? -8.740 3.593 15.884 1.00 84.50 85 SER A O 1
ATOM 699 N N . LEU A 1 86 ? -8.004 2.070 14.412 1.00 84.38 86 LEU A N 1
ATOM 700 C CA . LEU A 1 86 ? -9.076 1.107 14.673 1.00 84.38 86 LEU A CA 1
ATOM 701 C C . LEU A 1 86 ? -9.027 0.564 16.104 1.00 84.38 86 LEU A C 1
ATOM 703 O O . LEU A 1 86 ? -10.065 0.514 16.764 1.00 84.38 86 LEU A O 1
ATOM 707 N N . LYS A 1 87 ? -7.839 0.210 16.613 1.00 87.44 87 LYS A N 1
ATOM 708 C CA . LYS A 1 87 ? -7.666 -0.238 18.005 1.00 87.44 87 LYS A CA 1
ATOM 709 C C . LYS A 1 87 ? -8.200 0.793 18.995 1.00 87.44 87 LYS A C 1
ATOM 711 O O . LYS A 1 87 ? -8.991 0.443 19.867 1.00 87.44 87 LYS A O 1
ATOM 716 N N . LYS A 1 88 ? -7.829 2.068 18.817 1.00 86.00 88 LYS A N 1
ATOM 717 C CA . LYS A 1 88 ? -8.284 3.180 19.669 1.00 86.00 88 LYS A CA 1
ATOM 718 C C . LYS A 1 88 ? -9.803 3.328 19.665 1.00 86.00 88 LYS A C 1
ATOM 720 O O . LYS A 1 88 ? -10.396 3.497 20.724 1.00 86.00 88 LYS A O 1
ATOM 725 N N . ILE A 1 89 ? -10.432 3.237 18.494 1.00 81.25 89 ILE A N 1
ATOM 726 C CA . ILE A 1 89 ? -11.891 3.374 18.345 1.00 81.25 89 ILE A CA 1
ATOM 727 C C . ILE A 1 89 ? -12.634 2.212 19.012 1.00 81.25 89 ILE A C 1
ATOM 729 O O . ILE A 1 89 ? -13.691 2.417 19.604 1.00 81.25 89 ILE A O 1
ATOM 733 N N . HIS A 1 90 ? -12.079 1.004 18.937 1.00 79.75 90 HIS A N 1
ATOM 734 C CA . HIS A 1 90 ? -12.685 -0.197 19.510 1.00 79.75 90 HIS A CA 1
ATOM 735 C C . HIS A 1 90 ? -12.236 -0.495 20.948 1.00 79.75 90 HIS A C 1
ATOM 737 O O . HIS A 1 90 ? -12.641 -1.511 21.504 1.00 79.75 90 HIS A O 1
ATOM 743 N N . GLY A 1 91 ? -11.416 0.371 21.558 1.00 82.25 91 GLY A N 1
ATOM 744 C CA . GLY A 1 91 ? -10.888 0.163 22.909 1.00 82.25 91 GLY A CA 1
ATOM 745 C C . GLY A 1 91 ? -10.007 -1.085 23.040 1.00 82.25 91 GLY A C 1
ATOM 746 O O . GLY A 1 91 ? -9.818 -1.587 24.145 1.00 82.25 91 GLY A O 1
ATOM 747 N N . ILE A 1 92 ? -9.478 -1.596 21.924 1.00 81.25 92 ILE A N 1
ATOM 748 C 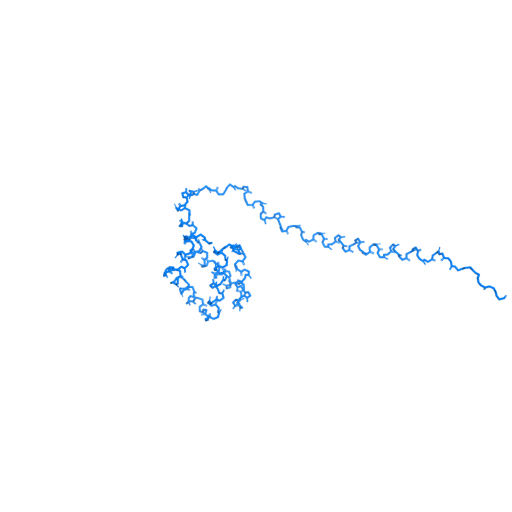CA . ILE A 1 92 ? -8.610 -2.773 21.905 1.00 81.25 92 ILE A CA 1
ATOM 749 C C . ILE A 1 92 ? -7.241 -2.324 22.405 1.00 81.25 92 ILE A C 1
ATOM 751 O O . ILE A 1 92 ? -6.520 -1.599 21.720 1.00 81.25 92 ILE A O 1
ATOM 755 N N . THR A 1 93 ? -6.897 -2.735 23.620 1.00 73.69 93 THR A N 1
ATOM 756 C CA . THR A 1 93 ? -5.536 -2.619 24.149 1.00 73.69 93 THR A CA 1
ATOM 757 C C . THR A 1 93 ? -4.725 -3.798 23.627 1.00 73.69 93 THR A C 1
ATOM 759 O O . THR A 1 93 ? -5.281 -4.880 23.444 1.00 73.69 93 THR A O 1
ATOM 762 N N . ASP A 1 94 ? -3.435 -3.601 23.355 1.00 67.06 94 ASP A N 1
ATOM 763 C CA . ASP A 1 94 ? -2.558 -4.669 22.871 1.00 67.06 94 ASP A CA 1
A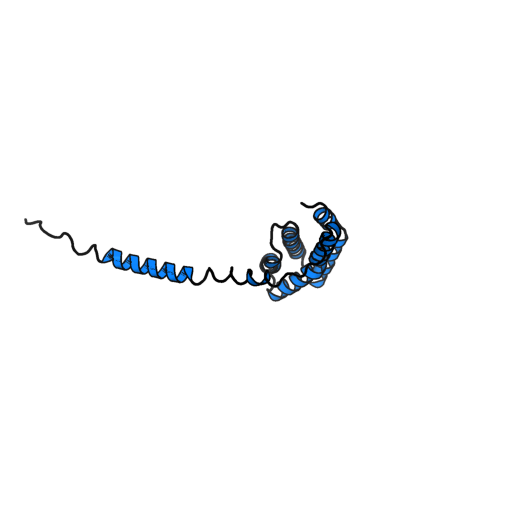TOM 764 C C . ASP A 1 94 ? -2.459 -5.791 23.914 1.00 67.06 94 ASP A C 1
ATOM 766 O O . 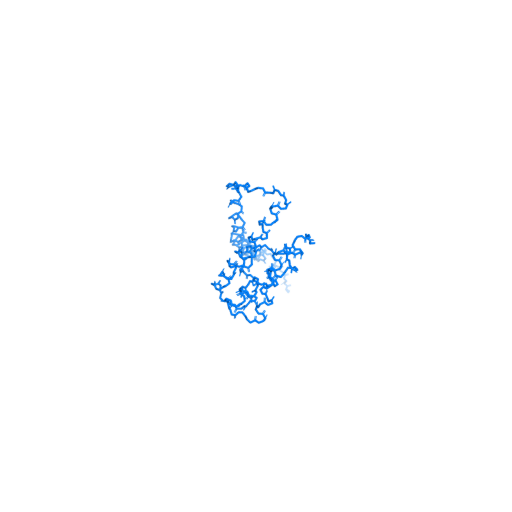ASP A 1 94 ? -1.597 -5.783 24.790 1.00 67.06 94 ASP A O 1
ATOM 770 N N . GLN A 1 95 ? -3.346 -6.779 23.825 1.00 57.75 95 GLN A N 1
ATOM 771 C CA . GLN A 1 95 ? -3.046 -8.103 24.337 1.00 57.75 95 GLN A CA 1
ATOM 772 C C . GLN A 1 95 ? -1.943 -8.645 23.430 1.00 57.75 95 GLN A C 1
ATOM 774 O O . GLN A 1 95 ? -2.126 -8.747 22.214 1.00 57.75 95 GLN A O 1
ATOM 779 N N . GLN A 1 96 ? -0.765 -8.896 24.008 1.00 47.03 96 GLN A N 1
ATOM 780 C CA . GLN A 1 96 ? 0.322 -9.576 23.309 1.00 47.03 96 GLN A CA 1
ATOM 781 C C . GLN A 1 96 ? -0.250 -10.821 22.619 1.00 47.03 96 GLN A C 1
ATOM 783 O O . GLN A 1 96 ? -1.008 -11.544 23.270 1.00 47.03 96 GLN A O 1
ATOM 788 N N . PRO A 1 97 ? 0.103 -11.092 21.349 1.00 48.50 97 PRO A N 1
ATOM 789 C CA . PRO A 1 97 ? -0.203 -12.383 20.763 1.00 48.50 97 PRO A CA 1
ATOM 790 C C . PRO A 1 97 ? 0.407 -13.439 21.681 1.00 48.50 97 PRO A C 1
ATOM 792 O O . PRO A 1 97 ? 1.623 -13.461 21.894 1.00 48.50 97 PRO A O 1
ATOM 795 N N . THR A 1 98 ? -0.443 -14.254 22.297 1.00 45.66 98 THR A N 1
ATOM 796 C CA . THR A 1 98 ? 0.003 -15.448 22.999 1.00 45.66 98 THR A CA 1
ATOM 797 C C . THR A 1 98 ? 0.691 -16.337 21.977 1.00 45.66 98 THR A C 1
ATOM 799 O O . THR A 1 98 ? 0.256 -16.449 20.833 1.00 45.66 98 THR A O 1
ATOM 802 N N . THR A 1 99 ? 1.789 -16.952 22.393 1.00 49.16 99 THR A N 1
ATOM 803 C CA . THR A 1 99 ? 2.719 -17.750 21.585 1.00 49.16 99 THR A CA 1
ATOM 804 C C . THR A 1 99 ? 2.076 -18.931 20.831 1.00 49.16 99 THR A C 1
ATOM 806 O O . THR A 1 99 ? 2.761 -19.591 20.053 1.00 49.16 99 THR A O 1
ATOM 809 N N . ASP A 1 100 ? 0.777 -19.174 21.020 1.00 43.38 100 ASP A N 1
ATOM 810 C CA . ASP A 1 100 ? -0.021 -20.186 20.323 1.00 43.38 100 ASP A CA 1
ATOM 811 C C . ASP A 1 100 ? -0.413 -19.783 18.886 1.00 43.38 100 ASP A C 1
ATOM 813 O O . ASP A 1 100 ? -0.522 -20.653 18.023 1.00 43.38 100 ASP A O 1
ATOM 817 N N . ASP A 1 101 ? -0.523 -18.487 18.566 1.00 47.19 101 ASP A N 1
ATOM 818 C CA . ASP A 1 101 ? -0.972 -18.038 17.232 1.00 47.19 101 ASP A CA 1
ATOM 819 C C . ASP A 1 101 ? 0.119 -18.122 16.144 1.00 47.19 101 ASP A C 1
ATOM 821 O O . ASP A 1 101 ? -0.163 -17.981 14.954 1.00 47.19 101 ASP A O 1
ATOM 825 N N . LEU A 1 102 ? 1.378 -18.382 16.516 1.00 48.16 102 LEU A N 1
ATOM 826 C CA . LEU A 1 102 ? 2.487 -18.525 15.560 1.00 48.16 102 LEU A CA 1
ATOM 827 C C . LEU A 1 102 ? 2.702 -19.970 15.076 1.00 48.16 102 LEU A C 1
ATOM 829 O O . LEU A 1 102 ? 3.447 -20.168 14.119 1.00 48.16 102 LEU A O 1
ATOM 833 N N . GLN A 1 103 ? 2.036 -20.973 15.664 1.00 43.41 103 GLN A N 1
ATOM 834 C CA . GLN A 1 103 ? 2.181 -22.382 15.252 1.00 43.41 103 GLN A CA 1
ATOM 835 C C . GLN A 1 103 ? 1.198 -22.826 14.150 1.00 43.41 103 GLN A C 1
ATOM 837 O O . GLN A 1 103 ? 1.365 -23.906 13.578 1.00 43.41 103 GLN A O 1
ATOM 842 N N . GLN A 1 104 ? 0.210 -22.002 13.785 1.00 45.69 104 GLN A N 1
ATOM 843 C CA . GLN A 1 104 ? -0.741 -22.336 12.711 1.00 45.69 104 GLN A CA 1
ATOM 844 C C . GLN A 1 104 ? -0.278 -21.917 11.306 1.0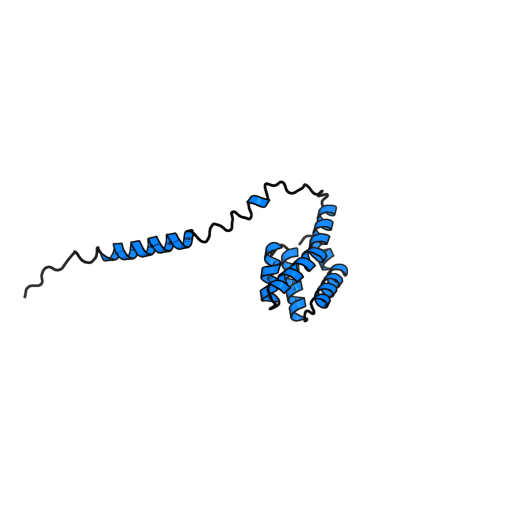0 45.69 104 GLN A C 1
ATOM 846 O O . GLN A 1 104 ? -0.777 -22.440 10.317 1.00 45.69 104 GLN A O 1
ATOM 851 N N . THR A 1 105 ? 0.735 -21.055 11.176 1.00 46.28 105 THR A N 1
ATOM 852 C CA . THR A 1 105 ? 1.213 -20.617 9.846 1.00 46.28 105 THR A CA 1
ATOM 853 C C . THR A 1 105 ? 2.191 -21.594 9.179 1.00 46.28 105 THR A C 1
ATOM 855 O O . THR A 1 105 ? 2.382 -21.532 7.966 1.00 46.28 105 THR A O 1
ATOM 858 N N . GLU A 1 106 ? 2.799 -22.516 9.935 1.00 48.31 106 GLU A N 1
ATOM 859 C CA . GLU A 1 106 ? 3.730 -23.528 9.400 1.00 48.31 106 GLU A CA 1
ATOM 860 C C . GLU A 1 106 ? 3.066 -24.890 9.114 1.00 48.31 106 GLU A C 1
ATOM 862 O O . GLU A 1 106 ? 3.634 -25.723 8.403 1.00 48.31 106 GLU A O 1
ATOM 867 N N . SER A 1 107 ? 1.851 -25.129 9.618 1.00 42.53 107 SER A N 1
ATOM 868 C CA . SER A 1 107 ? 1.109 -26.382 9.399 1.00 42.53 107 SER A CA 1
ATOM 869 C C . SER A 1 107 ? 0.336 -26.407 8.070 1.00 42.53 107 SER A C 1
ATOM 871 O O . SER A 1 107 ? 0.182 -27.479 7.486 1.00 42.53 107 SER A O 1
ATOM 873 N N . ASP A 1 108 ? -0.020 -25.247 7.511 1.00 46.06 108 ASP A N 1
ATOM 874 C CA . ASP A 1 108 ? -0.757 -25.153 6.238 1.00 46.06 108 ASP A CA 1
ATOM 875 C C . ASP A 1 108 ? 0.124 -25.242 4.974 1.00 46.06 108 ASP A C 1
ATOM 877 O O . ASP A 1 108 ? -0.388 -25.398 3.865 1.00 46.06 108 ASP A O 1
ATOM 881 N N . GLN A 1 109 ? 1.458 -25.211 5.099 1.00 49.19 109 GLN A N 1
ATOM 882 C CA . GLN A 1 109 ? 2.379 -25.356 3.954 1.00 49.19 109 GLN A CA 1
ATOM 883 C C . GLN A 1 109 ? 2.987 -26.762 3.795 1.00 49.19 109 GLN A C 1
ATOM 885 O O . GLN A 1 109 ? 3.773 -26.989 2.876 1.00 49.19 109 GLN A O 1
ATOM 890 N N . ARG A 1 110 ? 2.604 -27.741 4.629 1.00 43.28 110 ARG A N 1
ATOM 891 C CA . ARG A 1 110 ? 3.106 -29.132 4.550 1.00 43.28 110 ARG A CA 1
ATOM 892 C C . ARG A 1 110 ? 2.148 -30.146 3.908 1.00 43.28 110 ARG A C 1
ATOM 894 O O . ARG A 1 110 ? 2.477 -31.327 3.861 1.00 43.28 110 ARG A O 1
ATOM 901 N N . LEU A 1 111 ? 1.016 -29.708 3.357 1.00 47.94 111 LEU A N 1
ATOM 902 C CA . LEU A 1 111 ? -0.009 -30.588 2.768 1.00 47.94 111 LEU A CA 1
ATOM 903 C C . LEU A 1 111 ? 0.014 -30.694 1.228 1.00 47.94 111 LEU A C 1
ATOM 905 O O . LEU A 1 111 ? -0.926 -31.222 0.651 1.00 47.94 111 LEU A O 1
ATOM 909 N N . THR A 1 112 ? 1.050 -30.224 0.517 1.00 52.56 112 THR A N 1
ATOM 910 C CA . THR A 1 112 ? 1.025 -30.243 -0.970 1.00 52.56 112 THR A CA 1
ATOM 911 C C . THR A 1 112 ? 2.155 -30.999 -1.666 1.00 52.56 112 THR A C 1
ATOM 913 O O . THR A 1 112 ? 2.034 -31.270 -2.858 1.00 52.56 112 THR A O 1
ATOM 916 N N . THR A 1 113 ? 3.216 -31.424 -0.976 1.00 45.72 113 THR A N 1
ATOM 917 C CA . THR A 1 113 ? 4.303 -32.189 -1.623 1.00 45.72 113 THR A CA 1
ATOM 918 C C . THR A 1 113 ? 4.167 -33.705 -1.485 1.00 45.72 113 THR A C 1
ATOM 920 O O . THR A 1 113 ? 4.505 -34.419 -2.427 1.00 45.72 113 THR A O 1
ATOM 923 N N . ASN A 1 114 ? 3.607 -34.215 -0.384 1.00 51.34 114 ASN A N 1
ATOM 924 C CA . ASN A 1 114 ? 3.478 -35.666 -0.181 1.00 51.34 114 ASN A CA 1
ATOM 925 C C . ASN A 1 114 ? 2.253 -36.289 -0.881 1.00 51.34 114 ASN A C 1
ATOM 927 O O . ASN A 1 114 ? 2.315 -37.449 -1.291 1.00 51.34 114 ASN A O 1
ATOM 931 N N . ASP A 1 115 ? 1.182 -35.525 -1.109 1.00 48.28 115 ASP A N 1
ATOM 932 C CA . ASP A 1 115 ? -0.061 -36.059 -1.693 1.00 48.28 115 ASP A CA 1
ATOM 933 C C . ASP A 1 115 ? -0.021 -36.195 -3.228 1.00 48.28 115 ASP A C 1
ATOM 935 O O . ASP A 1 115 ? -0.772 -36.983 -3.803 1.00 48.28 115 ASP A O 1
ATOM 939 N N . LEU A 1 116 ? 0.892 -35.499 -3.918 1.00 45.81 116 LEU A N 1
ATOM 940 C CA . LEU A 1 116 ? 1.091 -35.646 -5.371 1.00 45.81 116 LEU A CA 1
ATOM 941 C C . LEU A 1 116 ? 2.011 -36.828 -5.734 1.00 45.81 116 LEU A C 1
ATOM 943 O O . LEU A 1 116 ? 1.884 -37.399 -6.820 1.00 45.81 116 LEU A O 1
ATOM 947 N N . GLN A 1 117 ? 2.898 -37.245 -4.824 1.00 48.31 117 GLN A N 1
ATOM 948 C CA . GLN A 1 117 ? 3.762 -38.413 -5.038 1.00 48.31 117 GLN A CA 1
ATOM 949 C C . GLN A 1 117 ? 3.027 -39.733 -4.764 1.00 48.31 117 GLN A C 1
ATOM 951 O O . GLN A 1 117 ? 3.183 -40.683 -5.523 1.00 48.31 117 GLN A O 1
ATOM 956 N N . GLN A 1 118 ? 2.129 -39.785 -3.774 1.00 46.59 118 GLN A N 1
ATOM 957 C CA . GLN A 1 118 ? 1.352 -41.008 -3.521 1.00 46.59 118 GLN A CA 1
ATOM 958 C C . GLN A 1 118 ? 0.261 -41.255 -4.571 1.00 46.59 118 GLN A C 1
ATOM 960 O O . GLN A 1 118 ? -0.037 -42.405 -4.897 1.00 46.59 118 GLN A O 1
ATOM 965 N N . LYS A 1 119 ? -0.316 -40.195 -5.154 1.00 46.69 119 LYS A N 1
ATOM 966 C CA . LYS A 1 119 ? -1.371 -40.342 -6.168 1.00 46.69 119 LYS A CA 1
ATOM 967 C C . LYS A 1 119 ? -0.840 -40.861 -7.509 1.00 46.69 119 LYS A C 1
ATOM 969 O O . LYS A 1 119 ? -1.538 -41.622 -8.172 1.00 46.69 119 LYS A O 1
ATOM 974 N N . SER A 1 120 ? 0.399 -40.518 -7.873 1.00 47.91 120 SER A N 1
ATOM 975 C CA . SER A 1 120 ? 1.027 -40.998 -9.114 1.00 47.91 120 SER A CA 1
ATOM 976 C C . SER A 1 120 ? 1.494 -42.458 -9.027 1.00 47.91 120 SER A C 1
ATOM 978 O O . SER A 1 120 ? 1.362 -43.187 -10.006 1.00 47.91 120 SER A O 1
ATOM 980 N N . GLU A 1 121 ? 1.930 -42.948 -7.860 1.00 47.03 121 GLU A N 1
ATOM 981 C CA . GLU A 1 121 ? 2.309 -44.364 -7.700 1.00 47.03 121 GLU A CA 1
ATOM 982 C C . GLU A 1 121 ? 1.108 -45.326 -7.700 1.00 47.03 121 GLU A C 1
ATOM 984 O O . GLU A 1 121 ? 1.195 -46.434 -8.239 1.00 47.03 121 GLU A O 1
ATOM 989 N N . VAL A 1 122 ? -0.034 -44.917 -7.134 1.00 51.78 122 VAL A N 1
ATOM 990 C CA . VAL A 1 122 ? -1.256 -45.743 -7.122 1.00 51.78 122 VAL A CA 1
ATOM 991 C C . VAL A 1 122 ? -1.877 -45.841 -8.522 1.00 51.78 122 VAL A C 1
ATOM 993 O O . VAL A 1 122 ? -2.393 -46.896 -8.894 1.00 51.78 122 VAL A O 1
ATOM 996 N N . GLU A 1 123 ? -1.785 -44.782 -9.331 1.00 50.50 123 GLU A N 1
ATOM 997 C CA . GLU A 1 123 ? -2.320 -44.767 -10.698 1.00 50.50 123 GLU A CA 1
ATOM 998 C C . GLU A 1 123 ? -1.471 -45.607 -11.670 1.00 50.50 123 GLU A C 1
ATOM 1000 O O . GLU A 1 123 ? -2.027 -46.345 -12.486 1.00 50.50 123 GLU A O 1
ATOM 1005 N N . ILE A 1 124 ? -0.140 -45.615 -11.510 1.00 50.19 124 ILE A N 1
ATOM 1006 C CA . ILE A 1 124 ? 0.760 -46.481 -12.295 1.00 50.19 124 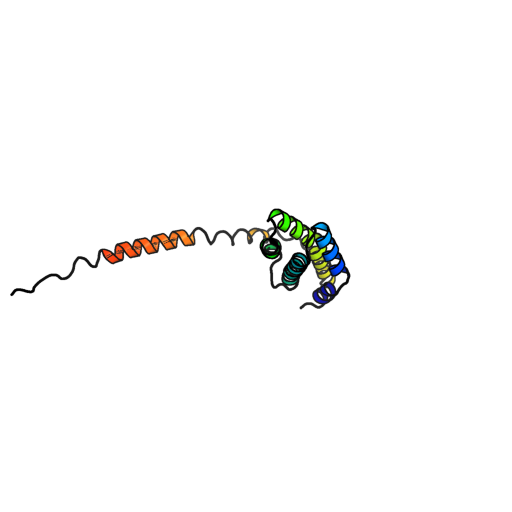ILE A CA 1
ATOM 1007 C C . ILE A 1 124 ? 0.541 -47.962 -11.945 1.00 50.19 124 ILE A C 1
ATOM 1009 O O . ILE A 1 124 ? 0.405 -48.798 -12.841 1.00 50.19 124 ILE A O 1
ATOM 1013 N N . ARG A 1 125 ? 0.410 -48.304 -10.653 1.00 48.59 125 ARG A N 1
ATOM 1014 C CA . ARG A 1 125 ? 0.191 -49.696 -10.216 1.00 48.59 125 ARG A CA 1
ATOM 1015 C C . ARG A 1 125 ? -1.154 -50.261 -10.706 1.00 48.59 125 ARG A C 1
ATOM 1017 O O . ARG A 1 125 ? -1.246 -51.447 -11.026 1.00 48.59 125 ARG A O 1
ATOM 1024 N N . ASN A 1 126 ? -2.183 -49.419 -10.830 1.00 51.66 126 ASN A N 1
ATOM 1025 C CA . ASN A 1 126 ? -3.491 -49.820 -11.361 1.00 51.66 126 ASN A CA 1
ATOM 1026 C C . ASN A 1 126 ? -3.490 -50.037 -12.886 1.00 51.66 126 ASN A C 1
ATOM 1028 O O . ASN A 1 126 ? -4.249 -50.877 -13.375 1.00 51.66 126 ASN A O 1
ATOM 1032 N N . TYR A 1 127 ? -2.619 -49.353 -13.636 1.00 47.50 127 TYR A N 1
ATOM 1033 C CA . TYR A 1 127 ? -2.454 -49.590 -15.076 1.00 47.50 127 TYR A CA 1
ATOM 1034 C C . TYR A 1 127 ? -1.735 -50.912 -15.386 1.00 47.50 127 TYR A C 1
ATOM 1036 O O . TYR A 1 127 ? -2.085 -51.590 -16.354 1.00 47.50 127 TYR A O 1
ATOM 1044 N N . GLU A 1 128 ? -0.777 -51.326 -14.554 1.00 50.59 128 GLU A N 1
ATOM 1045 C CA . GLU A 1 128 ? -0.069 -52.599 -14.745 1.00 50.59 128 GLU A CA 1
ATOM 1046 C C . GLU A 1 128 ? -0.934 -53.809 -14.360 1.00 50.59 128 GLU A C 1
ATOM 1048 O O . GLU A 1 128 ? -0.991 -54.793 -15.098 1.00 50.59 128 GLU A O 1
ATOM 1053 N N . LEU A 1 129 ? -1.698 -53.724 -13.266 1.00 49.50 129 LEU A N 1
ATOM 1054 C CA . LEU A 1 129 ? -2.583 -54.813 -12.826 1.00 49.50 129 LEU A CA 1
ATOM 1055 C C . LEU A 1 129 ? -3.839 -54.978 -13.706 1.00 49.50 129 LEU A C 1
ATOM 1057 O O . LEU A 1 129 ? -4.412 -56.068 -13.762 1.00 49.50 129 LEU A O 1
ATOM 1061 N N . GLY A 1 130 ? -4.248 -53.932 -14.433 1.00 47.19 130 GLY A N 1
ATOM 1062 C CA . GLY A 1 130 ? -5.378 -53.966 -15.370 1.00 47.19 130 GLY A CA 1
ATOM 1063 C C . GLY A 1 130 ? -5.095 -54.671 -16.705 1.00 47.19 130 GLY A C 1
ATOM 1064 O O . GLY A 1 130 ? -6.034 -55.106 -17.373 1.00 47.19 130 GLY A O 1
ATOM 1065 N N . ASN A 1 131 ? -3.822 -54.837 -17.083 1.00 43.16 131 ASN A N 1
ATOM 1066 C CA . ASN A 1 131 ? -3.431 -55.432 -18.368 1.00 43.16 131 ASN A CA 1
ATOM 1067 C C . ASN A 1 131 ? -2.977 -56.899 -18.279 1.00 43.16 131 ASN A C 1
ATOM 1069 O O . ASN A 1 131 ? -2.900 -57.568 -19.307 1.00 43.16 131 ASN A O 1
ATOM 1073 N N . VAL A 1 132 ? -2.761 -57.445 -17.077 1.00 49.22 132 VAL A N 1
ATOM 1074 C CA . VAL A 1 132 ? -2.385 -58.865 -16.898 1.00 49.22 132 VAL A CA 1
ATOM 1075 C C . VAL A 1 132 ? -3.607 -59.802 -16.885 1.00 49.22 132 VAL A C 1
ATOM 1077 O O . VAL A 1 132 ? -3.467 -60.996 -17.125 1.00 49.22 132 VAL A O 1
ATOM 1080 N N . GLN A 1 133 ? -4.830 -59.287 -16.703 1.00 42.19 133 GLN A N 1
ATOM 1081 C CA . GLN A 1 133 ? -6.052 -60.117 -16.686 1.00 42.19 133 GLN A CA 1
ATOM 1082 C C . GLN A 1 133 ? -6.795 -60.209 -18.032 1.00 42.19 133 GLN A C 1
ATOM 1084 O O . GLN A 1 133 ? -7.818 -60.885 -18.120 1.00 42.19 133 GLN A O 1
ATOM 1089 N N . LYS A 1 134 ? -6.291 -59.575 -19.103 1.00 45.97 134 LYS A N 1
ATOM 1090 C CA . LYS A 1 134 ? -6.888 -59.654 -20.455 1.00 45.97 134 LYS A CA 1
ATOM 1091 C C . LYS A 1 134 ? -6.173 -60.604 -21.426 1.00 45.97 134 LYS A C 1
ATOM 1093 O O . LYS A 1 134 ? -6.586 -60.691 -22.577 1.00 45.97 134 LYS A O 1
ATOM 1098 N N . THR A 1 135 ? -5.155 -61.350 -20.992 1.00 38.31 135 THR A N 1
ATOM 1099 C CA . THR A 1 135 ? -4.383 -62.255 -21.873 1.00 38.31 135 THR A CA 1
ATOM 1100 C C . THR A 1 135 ? -4.591 -63.750 -21.607 1.00 38.31 135 THR A C 1
ATOM 1102 O O . THR A 1 135 ? -3.962 -64.573 -22.266 1.00 38.31 135 THR A O 1
ATOM 1105 N N . THR A 1 136 ? -5.515 -64.140 -20.722 1.00 44.56 136 THR A N 1
ATOM 1106 C CA . THR A 1 136 ? -5.790 -65.558 -20.417 1.00 44.56 136 THR A CA 1
ATOM 1107 C C . THR A 1 136 ? -7.281 -65.905 -20.408 1.00 44.56 136 THR A C 1
ATOM 1109 O O . THR A 1 136 ? -7.770 -66.562 -19.498 1.00 44.56 136 THR A O 1
ATOM 1112 N N . ALA A 1 137 ? -8.033 -65.523 -21.443 1.00 40.69 137 ALA A N 1
ATOM 1113 C CA . ALA A 1 137 ? -9.297 -66.198 -21.741 1.00 40.69 137 ALA A CA 1
ATOM 1114 C C . ALA A 1 137 ? -9.708 -66.017 -23.207 1.00 40.69 137 ALA A C 1
ATOM 1116 O O . ALA A 1 137 ? -9.883 -64.902 -23.684 1.00 40.69 137 ALA A O 1
ATOM 1117 N N . SER A 1 138 ? -9.975 -67.147 -23.861 1.00 40.81 138 SER A N 1
ATOM 1118 C CA . SER A 1 138 ? -10.711 -67.276 -25.122 1.00 40.81 138 SER A CA 1
ATOM 1119 C C . SER A 1 138 ? -9.906 -67.145 -26.421 1.00 40.81 138 SER A C 1
ATOM 1121 O O . SER A 1 138 ? -9.977 -66.176 -27.171 1.00 40.81 138 SER A O 1
ATOM 1123 N N . SER A 1 139 ? -9.198 -68.221 -26.752 1.00 41.34 139 SER A N 1
ATOM 1124 C CA . SER A 1 139 ? -9.059 -68.653 -28.143 1.00 41.34 139 SER A CA 1
ATOM 1125 C C . SER A 1 139 ? -9.210 -70.166 -28.186 1.00 41.34 139 SER A C 1
ATOM 1127 O O . SER A 1 139 ? -8.263 -70.921 -27.984 1.00 41.34 139 SER A O 1
ATOM 1129 N N . THR A 1 140 ? -10.442 -70.628 -28.393 1.00 37.91 140 THR A N 1
ATOM 1130 C CA . THR A 1 140 ? -10.705 -72.005 -28.810 1.00 37.91 140 THR A CA 1
ATOM 1131 C C . THR A 1 140 ? -11.880 -72.012 -29.789 1.00 37.91 140 THR A C 1
ATOM 1133 O O . THR A 1 140 ? -12.977 -71.578 -29.455 1.00 37.91 140 THR A O 1
ATOM 1136 N N . ASN A 1 141 ? -11.593 -72.568 -30.971 1.00 35.03 141 ASN A N 1
ATOM 1137 C CA . ASN A 1 141 ? -12.482 -73.113 -32.003 1.00 35.03 141 ASN A CA 1
ATOM 1138 C C . ASN A 1 141 ? -13.178 -72.163 -32.994 1.00 35.03 141 ASN A C 1
ATOM 1140 O O . ASN A 1 141 ? -14.317 -71.761 -32.794 1.00 35.03 141 ASN A O 1
ATOM 1144 N N . TYR A 1 142 ? -12.566 -72.031 -34.176 1.00 32.91 142 TYR A N 1
ATOM 1145 C CA . TYR A 1 142 ? -13.273 -72.307 -35.432 1.00 32.91 142 TYR A CA 1
ATOM 1146 C C . TYR A 1 142 ? -12.468 -73.339 -36.229 1.00 32.91 142 TYR A C 1
ATOM 1148 O O . TYR A 1 142 ? -11.308 -73.114 -36.570 1.00 32.91 142 TYR A O 1
ATOM 1156 N N . LYS A 1 143 ? -13.086 -74.497 -36.461 1.00 43.62 143 LYS A N 1
ATOM 1157 C CA . LYS A 1 143 ? -12.616 -75.563 -37.348 1.00 43.62 143 LYS A CA 1
ATOM 1158 C C . LYS A 1 143 ? -13.448 -75.450 -38.634 1.00 43.62 143 LYS A C 1
ATOM 1160 O O . LYS A 1 143 ? -14.666 -75.309 -38.525 1.00 43.62 143 LYS A O 1
ATOM 1165 N N . LEU A 1 144 ? -12.778 -75.434 -39.788 1.00 45.75 144 LEU A N 1
ATOM 1166 C CA . LEU A 1 144 ? -13.367 -75.596 -41.127 1.00 45.75 144 LEU A CA 1
ATOM 1167 C C . LEU A 1 144 ? -13.869 -77.031 -41.327 1.00 45.75 144 LEU A C 1
ATOM 1169 O O . LEU A 1 144 ? -13.243 -77.947 -40.738 1.00 45.75 144 LEU A O 1
#

Radius of gyration: 27.77 Å; chains: 1; bounding box: 31×90×66 Å